Protein AF-A0A651HW19-F1 (afdb_monomer)

Nearest PDB structures (foldseek):
  4v73-assembly1_BX  TM=3.490E-01  e=2.621E+00  Escherichia coli K-12
  5x11-assembly4_G  TM=3.186E-01  e=3.413E+00  Bacillus spizizenii str. W23
  5x11-assembly4_H  TM=2.356E-01  e=1.764E+00  Bacillus spizizenii str. W23
  2lpu-assembly1_A  TM=3.464E-01  e=6.184E+00  Kluyveromyces marxianus
  6v47-assembly1_F  TM=2.326E-01  e=3.895E+00  Influenza A virus (A/duck/Memphis/546/1974(H11N9))

Sequence (111 aa):
MGILGAYLRCGILAHGFARVRCTDCGHSRLLAFSCKARRMAEVAVHLTDEVIPHLPVRQWVLSVPKRLRPFRHETPEVASAVLAIFLRALRLPFATLSSEPSRSLSGSGTR

Foldseek 3Di:
DDPVVLQVQFFDPVLDWDWDADPPPRDIDTTTHHSVRSVVVVVVCCCVPPNPDPDDDDDDDDDDPPVCVVVVVVDVVVVVVVVVVVVVVVVVVVVVVVPDPDPDPDDDDDD

Structure (mmCIF, N/CA/C/O backbone):
data_AF-A0A651HW19-F1
#
_entry.id   AF-A0A651HW19-F1
#
loop_
_atom_site.group_PDB
_atom_site.id
_atom_site.type_symbol
_atom_site.label_atom_id
_atom_site.label_alt_id
_atom_site.label_comp_id
_atom_site.label_asym_id
_atom_site.label_entity_id
_atom_site.label_seq_id
_atom_site.pdbx_PDB_ins_code
_atom_site.Cartn_x
_atom_site.Cartn_y
_atom_site.Cartn_z
_atom_site.occupancy
_atom_site.B_iso_or_equiv
_atom_site.auth_seq_id
_atom_site.auth_comp_id
_atom_site.auth_asym_id
_atom_site.auth_atom_id
_atom_site.pdbx_PDB_model_num
ATOM 1 N N . MET A 1 1 ? 17.665 2.013 20.243 1.00 54.81 1 MET A N 1
ATOM 2 C CA . MET A 1 1 ? 16.909 0.776 19.920 1.00 54.81 1 MET A CA 1
ATOM 3 C C . MET A 1 1 ? 17.325 0.300 18.533 1.00 54.81 1 MET A C 1
ATOM 5 O O . MET A 1 1 ? 17.050 1.003 17.572 1.00 54.81 1 MET A O 1
ATOM 9 N N . GLY A 1 2 ? 18.033 -0.826 18.421 1.00 68.50 2 GLY A N 1
ATOM 10 C CA . GLY A 1 2 ? 18.535 -1.331 17.133 1.00 68.50 2 GLY A CA 1
ATOM 11 C C . GLY A 1 2 ? 17.453 -1.945 16.230 1.00 68.50 2 GLY A C 1
ATOM 12 O O . GLY A 1 2 ? 16.324 -2.181 16.665 1.00 68.50 2 GLY A O 1
ATOM 13 N N . ILE A 1 3 ? 17.831 -2.249 14.982 1.00 66.94 3 ILE A N 1
ATOM 14 C CA . ILE A 1 3 ? 16.978 -2.842 13.929 1.00 66.94 3 ILE A CA 1
ATOM 15 C C . ILE A 1 3 ? 16.207 -4.084 14.417 1.00 66.94 3 ILE A C 1
ATOM 17 O O . ILE A 1 3 ? 15.022 -4.233 14.117 1.00 66.94 3 ILE A O 1
ATOM 21 N N . LEU A 1 4 ? 16.836 -4.934 15.236 1.00 67.69 4 LEU A N 1
ATOM 22 C CA . LEU A 1 4 ? 16.219 -6.157 15.759 1.00 67.69 4 LEU A CA 1
ATOM 23 C C . LEU A 1 4 ? 15.024 -5.874 16.686 1.00 67.69 4 LEU A C 1
ATOM 25 O O . LEU A 1 4 ? 13.980 -6.512 16.571 1.00 67.69 4 LEU A O 1
ATOM 29 N N . GLY A 1 5 ? 15.124 -4.859 17.548 1.00 70.62 5 GLY A N 1
ATOM 30 C CA . GLY A 1 5 ? 14.032 -4.487 18.453 1.00 70.62 5 GLY A CA 1
ATOM 31 C C . GLY A 1 5 ? 12.806 -3.948 17.711 1.00 70.62 5 GLY A C 1
ATOM 32 O O . GLY A 1 5 ? 11.679 -4.127 18.162 1.00 70.62 5 GLY A O 1
ATOM 33 N N . ALA A 1 6 ? 13.004 -3.320 16.548 1.00 71.31 6 ALA A N 1
ATOM 34 C CA . ALA A 1 6 ? 11.905 -2.880 15.695 1.00 71.31 6 ALA A CA 1
ATOM 35 C C . ALA A 1 6 ? 11.199 -4.054 14.999 1.00 71.31 6 ALA A C 1
ATOM 37 O O . ALA A 1 6 ? 9.987 -3.969 14.779 1.00 71.31 6 ALA A O 1
ATOM 38 N N . TYR A 1 7 ? 11.928 -5.128 14.679 1.00 71.94 7 TYR A N 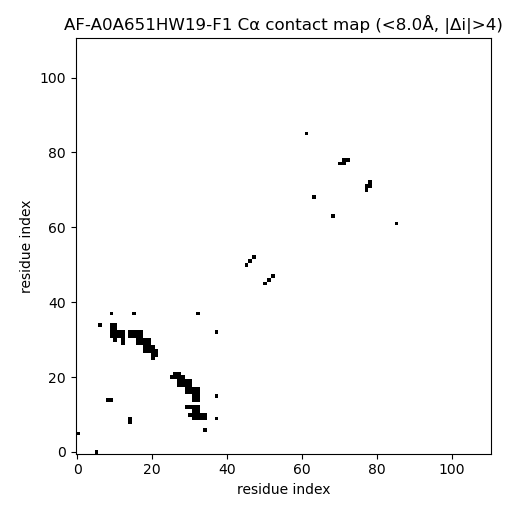1
ATOM 39 C CA . TYR A 1 7 ? 11.385 -6.341 14.066 1.00 71.94 7 TYR A CA 1
ATOM 40 C C . TYR A 1 7 ? 10.527 -7.143 15.050 1.00 71.94 7 TYR A C 1
ATOM 42 O O . TYR A 1 7 ? 9.415 -7.537 14.713 1.00 71.94 7 TYR A O 1
ATOM 50 N N . LEU A 1 8 ? 10.988 -7.283 16.298 1.00 79.38 8 LEU A N 1
ATOM 51 C CA . LEU A 1 8 ? 10.262 -7.996 17.362 1.00 79.38 8 LEU A CA 1
ATOM 52 C C . LEU A 1 8 ? 8.918 -7.352 17.734 1.00 79.38 8 LEU A C 1
ATOM 54 O O . LEU A 1 8 ? 8.051 -8.009 18.294 1.00 79.38 8 LEU A O 1
ATOM 58 N N . ARG A 1 9 ? 8.724 -6.069 17.407 1.00 82.50 9 ARG A N 1
ATOM 59 C CA . ARG A 1 9 ? 7.448 -5.367 17.610 1.00 82.50 9 ARG A CA 1
ATOM 60 C C . ARG A 1 9 ? 6.424 -5.613 16.498 1.00 82.50 9 ARG A C 1
ATOM 62 O O . ARG A 1 9 ? 5.270 -5.225 16.645 1.00 82.50 9 ARG A O 1
ATOM 69 N N . CYS A 1 10 ? 6.829 -6.175 15.362 1.00 88.12 10 CYS A N 1
ATOM 70 C CA . CYS A 1 10 ? 5.903 -6.518 14.286 1.00 88.12 10 CYS A CA 1
ATOM 71 C C . CYS A 1 10 ? 5.093 -7.763 14.672 1.00 88.12 10 CYS A C 1
ATOM 73 O O . CYS A 1 10 ? 5.615 -8.664 15.315 1.00 88.12 10 CYS A O 1
ATOM 75 N N . GLY A 1 11 ? 3.826 -7.841 14.264 1.00 87.62 11 GLY A N 1
ATOM 76 C CA . GLY A 1 11 ? 2.960 -8.983 14.582 1.00 87.62 11 GLY A CA 1
ATOM 77 C C . GLY A 1 11 ? 2.334 -8.951 15.983 1.00 87.62 11 GLY A C 1
ATOM 78 O O . GLY A 1 11 ? 1.532 -9.824 16.299 1.00 87.62 11 GLY A O 1
ATOM 79 N N . ILE A 1 12 ? 2.621 -7.927 16.793 1.00 90.19 12 ILE A N 1
ATOM 80 C CA . ILE A 1 12 ? 2.005 -7.716 18.108 1.00 90.19 12 ILE A CA 1
ATOM 81 C C . ILE A 1 12 ? 0.931 -6.629 17.994 1.00 90.19 12 ILE A C 1
ATOM 83 O O . ILE A 1 12 ? 1.218 -5.511 17.568 1.00 90.19 12 ILE A O 1
ATOM 87 N N . LEU A 1 13 ? -0.301 -6.933 18.418 1.00 89.44 13 LEU A N 1
ATOM 88 C CA . LEU A 1 13 ? -1.448 -6.012 18.329 1.00 89.44 13 LEU A CA 1
ATOM 89 C C . LEU A 1 13 ? -1.217 -4.680 19.066 1.00 89.44 13 LEU A C 1
ATOM 91 O O . LEU A 1 13 ? -1.669 -3.640 18.596 1.00 89.44 13 LEU A O 1
ATOM 95 N N . ALA A 1 14 ? -0.467 -4.691 20.172 1.00 89.56 14 ALA A N 1
ATOM 96 C CA . ALA A 1 14 ? -0.127 -3.492 20.946 1.00 89.56 14 ALA A CA 1
ATOM 97 C C . ALA A 1 14 ? 0.700 -2.454 20.160 1.00 89.56 14 ALA A C 1
ATOM 99 O O . ALA A 1 14 ? 0.796 -1.302 20.571 1.00 89.56 14 ALA A O 1
ATOM 100 N N . HIS A 1 15 ? 1.295 -2.843 19.028 1.00 86.69 15 HIS A N 1
ATOM 101 C CA . HIS A 1 15 ? 2.111 -1.971 18.180 1.00 86.69 15 HIS A CA 1
ATOM 102 C C . HIS A 1 15 ? 1.445 -1.642 16.834 1.00 86.69 15 HIS A C 1
ATOM 104 O O . HIS A 1 15 ? 2.119 -1.205 15.899 1.00 86.69 15 HIS A O 1
ATOM 110 N N . GLY A 1 16 ? 0.127 -1.839 16.741 1.00 88.31 16 GLY A N 1
ATOM 111 C CA . GLY A 1 16 ? -0.697 -1.464 15.593 1.00 88.31 16 GLY A CA 1
ATOM 112 C C . GLY A 1 16 ? -1.334 -2.659 14.884 1.00 88.31 16 GLY A C 1
ATOM 113 O O . GLY A 1 16 ? -0.750 -3.742 14.772 1.00 88.31 16 GLY A O 1
ATOM 114 N N . PHE A 1 17 ? -2.555 -2.455 14.389 1.00 93.19 17 PHE A N 1
ATOM 115 C CA . PHE A 1 17 ? -3.353 -3.494 13.747 1.00 93.19 17 PHE A CA 1
ATOM 116 C C . PHE A 1 17 ? -4.310 -2.933 12.687 1.00 93.19 17 PHE A C 1
ATOM 118 O O . PHE A 1 17 ? -4.763 -1.793 12.766 1.00 93.19 17 PHE A O 1
ATOM 125 N N . ALA A 1 18 ? -4.663 -3.772 11.711 1.00 90.50 18 ALA A N 1
ATOM 126 C CA . ALA A 1 18 ? -5.778 -3.552 10.799 1.00 90.50 18 ALA A CA 1
ATOM 127 C C . ALA A 1 18 ? -7.014 -4.301 11.306 1.00 90.50 18 ALA A C 1
ATOM 129 O O . ALA A 1 18 ? -6.928 -5.471 11.687 1.00 90.50 18 ALA A O 1
ATOM 130 N N . ARG A 1 19 ? -8.182 -3.657 11.258 1.00 93.00 19 ARG A N 1
ATOM 131 C CA . ARG A 1 19 ? -9.465 -4.333 11.473 1.00 93.00 19 ARG A CA 1
ATOM 132 C C . ARG A 1 19 ? -10.029 -4.766 10.127 1.00 93.00 19 ARG A C 1
ATOM 134 O O . ARG A 1 19 ? -10.372 -3.923 9.304 1.00 93.00 19 ARG A O 1
ATOM 141 N N . VAL A 1 20 ? -10.158 -6.072 9.925 1.00 92.75 20 VAL A N 1
ATOM 142 C CA . VAL A 1 20 ? -10.789 -6.645 8.732 1.00 92.75 20 VAL A CA 1
ATOM 143 C C . VAL A 1 20 ? -12.185 -7.108 9.107 1.00 92.75 20 VAL A C 1
ATOM 145 O O . VAL A 1 20 ? -12.358 -7.831 10.087 1.00 92.75 20 VAL A O 1
ATOM 148 N N . ARG A 1 21 ? -13.183 -6.676 8.338 1.00 95.12 21 ARG A N 1
ATOM 149 C CA . ARG A 1 21 ? -14.582 -7.071 8.501 1.00 95.12 21 ARG A CA 1
ATOM 150 C C . ARG A 1 21 ? -15.032 -7.787 7.236 1.00 95.12 21 ARG A C 1
ATOM 152 O O . ARG A 1 21 ? -14.849 -7.256 6.145 1.00 95.12 21 ARG A O 1
ATOM 159 N N . CYS A 1 22 ? -15.617 -8.970 7.387 1.00 93.38 22 CYS A N 1
ATOM 160 C CA . CYS A 1 22 ? -16.309 -9.627 6.283 1.00 93.38 22 CYS A CA 1
ATOM 161 C C . CYS A 1 22 ? -17.631 -8.895 6.014 1.00 93.38 22 CYS A C 1
ATOM 163 O O . CYS A 1 22 ? -18.386 -8.622 6.951 1.00 93.38 22 CYS A O 1
ATOM 165 N N . THR A 1 23 ? -17.902 -8.561 4.753 1.00 93.38 23 THR A N 1
ATOM 166 C CA . THR A 1 23 ? -19.149 -7.898 4.339 1.00 93.38 23 THR A CA 1
ATOM 167 C C . THR A 1 23 ? -20.355 -8.823 4.428 1.00 93.38 23 THR A C 1
ATOM 169 O O . THR A 1 23 ? -21.448 -8.344 4.701 1.00 93.38 23 THR A O 1
ATOM 172 N N . ASP A 1 24 ? -20.141 -10.131 4.280 1.00 94.31 24 ASP A N 1
ATOM 173 C CA . ASP A 1 24 ? -21.225 -11.105 4.144 1.00 94.31 24 ASP A CA 1
ATOM 174 C C . ASP A 1 24 ? -21.703 -11.625 5.508 1.00 94.31 24 ASP A C 1
ATOM 176 O O . ASP A 1 24 ? -22.901 -11.711 5.756 1.00 94.31 24 ASP A O 1
ATOM 180 N N . CYS A 1 25 ? -20.779 -11.928 6.431 1.00 93.12 25 CYS A N 1
ATOM 181 C CA . CYS A 1 25 ? -21.115 -12.453 7.764 1.00 93.12 25 CYS A CA 1
ATOM 182 C C . CYS A 1 25 ? -20.926 -11.445 8.910 1.00 93.12 25 CYS A C 1
ATOM 184 O O . CYS A 1 25 ? -21.203 -11.757 10.066 1.00 93.12 25 CYS A O 1
ATO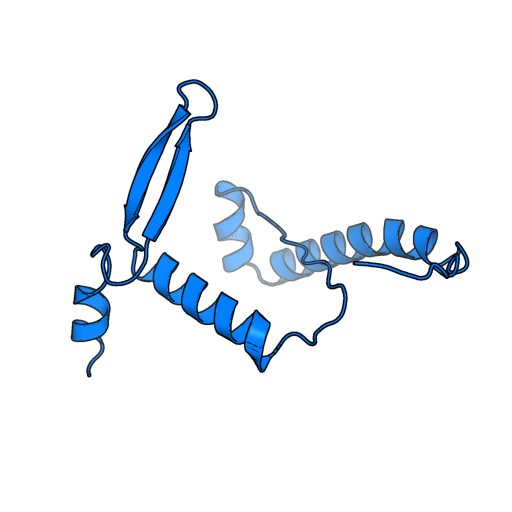M 186 N N . GLY A 1 26 ? -20.403 -10.245 8.632 1.00 90.75 26 GLY A N 1
ATOM 187 C CA . GLY A 1 26 ? -20.210 -9.182 9.627 1.00 90.75 26 GLY A CA 1
ATOM 188 C C . GLY A 1 26 ? -19.108 -9.432 10.666 1.00 90.75 26 GLY A C 1
ATOM 189 O O . GLY A 1 26 ? -18.794 -8.524 11.438 1.00 90.75 26 GLY A O 1
ATOM 190 N N . HIS A 1 27 ? -18.486 -10.614 10.679 1.00 94.50 27 HIS A N 1
ATOM 191 C CA . HIS A 1 27 ? -17.429 -10.950 11.627 1.00 94.50 27 HIS A CA 1
ATOM 192 C C . HIS A 1 27 ? -16.187 -10.076 11.408 1.00 94.50 27 HIS A C 1
ATOM 194 O O . HIS A 1 27 ? -15.726 -9.883 10.276 1.00 94.50 27 HIS A O 1
ATOM 200 N N . SER A 1 28 ? -15.632 -9.559 12.505 1.00 93.62 28 SER A N 1
ATOM 201 C CA . SER A 1 28 ? -14.440 -8.714 12.494 1.00 93.62 28 SER A CA 1
ATOM 202 C C . SER A 1 28 ? -13.260 -9.399 13.163 1.00 93.62 28 SER A C 1
ATOM 204 O O . SER A 1 28 ? -13.393 -9.922 14.268 1.00 93.62 28 SER A O 1
ATOM 206 N N . ARG A 1 29 ? -12.088 -9.323 12.532 1.00 92.50 29 ARG A N 1
ATOM 207 C CA . ARG A 1 29 ? -10.818 -9.796 13.091 1.00 92.50 29 ARG A CA 1
ATOM 208 C C . ARG A 1 29 ? -9.793 -8.672 13.118 1.00 92.50 29 ARG A C 1
ATOM 210 O O . ARG A 1 29 ? -9.786 -7.804 12.242 1.00 92.50 29 ARG A O 1
ATOM 217 N N . LEU A 1 30 ? -8.929 -8.704 14.127 1.00 94.19 30 LEU A N 1
ATOM 218 C CA . LEU A 1 30 ? -7.781 -7.810 14.231 1.00 94.19 30 LEU A CA 1
ATOM 219 C C . LEU A 1 30 ? -6.548 -8.526 13.687 1.00 94.19 30 LEU A C 1
ATOM 221 O O . LEU A 1 30 ? -6.242 -9.644 14.095 1.00 94.19 30 LEU A O 1
ATOM 225 N N . LEU A 1 31 ? -5.849 -7.879 12.762 1.00 92.69 31 LEU A N 1
ATOM 226 C CA . LEU A 1 31 ? -4.605 -8.364 12.181 1.00 92.69 31 LEU A CA 1
ATOM 227 C C . LEU A 1 31 ? -3.480 -7.431 12.603 1.00 92.69 31 LEU A C 1
ATOM 229 O O . LEU A 1 31 ? -3.473 -6.263 12.215 1.00 92.69 31 LEU A O 1
ATOM 233 N N . ALA A 1 32 ? -2.530 -7.934 13.387 1.00 93.25 32 ALA A N 1
ATOM 234 C CA . ALA A 1 32 ? -1.360 -7.153 13.763 1.00 93.25 32 ALA A CA 1
ATOM 235 C C . ALA A 1 32 ? -0.548 -6.751 12.525 1.00 93.25 32 ALA A C 1
ATOM 237 O O . ALA A 1 32 ? -0.446 -7.502 11.549 1.00 93.25 32 ALA A O 1
ATOM 238 N N . PHE A 1 33 ? 0.051 -5.562 12.557 1.00 91.19 33 PHE A N 1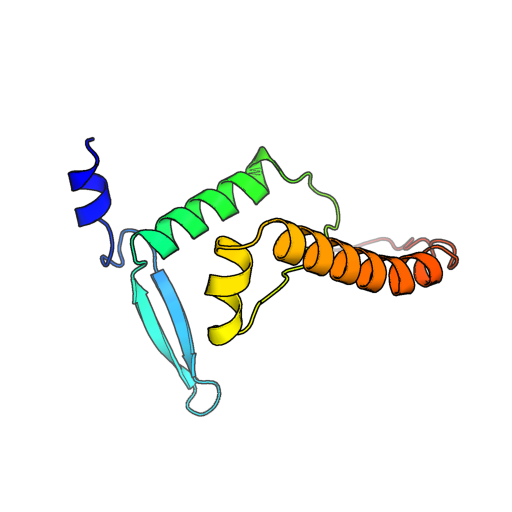
ATOM 239 C CA . PHE A 1 33 ? 0.858 -5.100 11.438 1.00 91.19 33 PHE A CA 1
ATOM 240 C C . PHE A 1 33 ? 2.140 -5.919 11.286 1.00 91.19 33 PHE A C 1
ATOM 242 O O . PHE A 1 33 ? 2.926 -6.086 12.219 1.00 91.19 33 PHE A O 1
ATOM 249 N N . SER A 1 34 ? 2.401 -6.367 10.059 1.00 89.75 34 SER A N 1
ATOM 250 C CA . SER A 1 34 ? 3.738 -6.807 9.662 1.00 89.75 34 SER A CA 1
ATOM 251 C C . SER A 1 34 ? 4.712 -5.625 9.674 1.00 89.75 34 SER A C 1
ATOM 253 O O . SER A 1 34 ? 4.293 -4.467 9.634 1.00 89.75 34 SER A O 1
ATOM 255 N N . CYS A 1 35 ? 6.021 -5.887 9.635 1.00 89.31 35 CYS A N 1
ATOM 256 C CA . CYS A 1 35 ? 7.008 -4.804 9.575 1.00 89.31 35 CYS A CA 1
ATOM 257 C C . CYS A 1 35 ? 6.805 -3.879 8.373 1.00 89.31 35 CYS A C 1
ATOM 259 O O . CYS A 1 35 ? 7.002 -2.670 8.473 1.00 89.31 35 CYS A O 1
ATOM 261 N N . LYS A 1 36 ? 6.348 -4.434 7.245 1.00 87.44 36 LYS A N 1
ATOM 262 C CA . LYS A 1 36 ? 6.009 -3.640 6.066 1.00 87.44 36 LYS A CA 1
ATOM 263 C C . LYS A 1 36 ? 4.767 -2.782 6.302 1.00 87.44 36 LYS A C 1
ATOM 265 O O . LYS A 1 36 ? 4.794 -1.602 5.978 1.00 87.44 36 LYS A O 1
ATOM 270 N N . ALA A 1 37 ? 3.706 -3.360 6.862 1.00 88.81 37 ALA A N 1
ATOM 271 C CA . ALA A 1 37 ? 2.468 -2.633 7.129 1.00 88.81 37 ALA A CA 1
ATOM 272 C C . ALA A 1 37 ? 2.677 -1.516 8.161 1.00 88.81 37 ALA A C 1
ATOM 274 O O . ALA A 1 37 ? 2.197 -0.408 7.949 1.00 88.81 37 ALA A O 1
ATOM 275 N N . ARG A 1 38 ? 3.465 -1.768 9.215 1.00 89.31 38 ARG A N 1
ATOM 276 C CA . ARG A 1 38 ? 3.789 -0.753 10.223 1.00 89.31 38 ARG A CA 1
ATOM 277 C C . ARG A 1 38 ? 4.567 0.408 9.612 1.00 89.31 38 ARG A C 1
ATOM 279 O O . ARG A 1 38 ? 4.157 1.547 9.773 1.00 89.31 38 ARG A O 1
ATOM 286 N N . ARG A 1 39 ? 5.610 0.120 8.824 1.00 88.88 39 ARG A N 1
ATOM 287 C CA . ARG A 1 39 ? 6.366 1.164 8.116 1.00 88.88 39 ARG A CA 1
ATOM 288 C C . ARG A 1 39 ? 5.479 1.970 7.164 1.00 88.88 39 ARG A C 1
ATOM 290 O O . ARG A 1 39 ? 5.642 3.175 7.052 1.00 88.88 39 ARG A O 1
ATOM 297 N N . MET A 1 40 ? 4.543 1.322 6.470 1.00 90.62 40 MET A N 1
ATOM 298 C CA . MET A 1 40 ? 3.587 2.029 5.611 1.00 90.62 40 MET A CA 1
ATOM 299 C C . MET A 1 40 ? 2.645 2.932 6.416 1.00 90.62 40 MET A C 1
ATOM 301 O O . MET A 1 40 ? 2.372 4.039 5.971 1.00 90.62 40 MET A O 1
ATOM 305 N N . ALA A 1 41 ? 2.177 2.482 7.583 1.00 89.06 41 ALA A N 1
ATOM 306 C CA . ALA A 1 41 ? 1.333 3.280 8.469 1.00 89.06 41 ALA A CA 1
ATOM 307 C C . ALA A 1 41 ? 2.092 4.480 9.060 1.00 89.06 41 ALA A C 1
ATOM 309 O O . ALA A 1 41 ? 1.577 5.590 9.027 1.00 89.06 41 ALA A O 1
ATOM 310 N N . GLU A 1 42 ? 3.331 4.277 9.518 1.00 89.75 42 GLU A N 1
ATOM 311 C CA . GLU A 1 42 ? 4.222 5.348 9.992 1.00 89.75 42 GLU A CA 1
ATOM 312 C C . GLU A 1 42 ? 4.440 6.410 8.898 1.00 89.75 42 GLU A C 1
ATOM 314 O O . GLU A 1 42 ? 4.290 7.602 9.150 1.00 89.75 42 GLU A O 1
ATOM 319 N N . VAL A 1 43 ? 4.715 5.984 7.658 1.00 91.06 43 VAL A N 1
ATOM 320 C CA . VAL A 1 43 ? 4.858 6.904 6.517 1.00 91.06 43 VAL A CA 1
ATOM 321 C C . VAL A 1 43 ? 3.547 7.623 6.207 1.00 91.06 4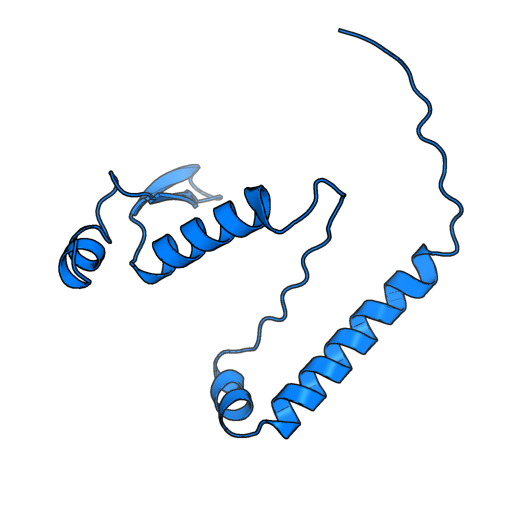3 VAL A C 1
ATOM 323 O O . VAL A 1 43 ? 3.579 8.803 5.886 1.00 91.06 43 VAL A O 1
ATOM 326 N N . ALA A 1 44 ? 2.402 6.944 6.288 1.00 89.44 44 ALA A N 1
ATOM 327 C CA . ALA A 1 44 ? 1.112 7.572 6.024 1.00 89.44 44 ALA A CA 1
ATOM 328 C C . ALA A 1 44 ? 0.816 8.710 7.012 1.00 89.44 44 ALA A C 1
ATOM 330 O O . ALA A 1 44 ? 0.392 9.769 6.567 1.00 89.44 44 ALA A O 1
ATOM 331 N N . VAL A 1 45 ? 1.102 8.511 8.304 1.00 90.19 45 VAL A N 1
ATOM 332 C CA . VAL A 1 45 ? 0.948 9.549 9.340 1.00 90.19 45 VAL A CA 1
ATOM 333 C C . VAL A 1 45 ? 1.881 10.728 9.074 1.00 90.19 45 VAL A C 1
ATOM 335 O O . VAL A 1 45 ? 1.434 11.866 9.019 1.00 90.19 45 VAL A O 1
ATOM 338 N N . HIS A 1 46 ? 3.163 10.468 8.807 1.00 92.25 46 HIS A N 1
ATOM 339 C CA . HIS A 1 46 ? 4.106 11.539 8.470 1.00 92.25 46 HIS A CA 1
ATOM 340 C C . HIS A 1 46 ? 3.663 12.321 7.222 1.00 92.25 46 HIS A C 1
ATOM 342 O O . HIS A 1 46 ? 3.746 13.547 7.173 1.00 92.25 46 HIS A O 1
ATOM 348 N N . LEU A 1 47 ? 3.133 11.622 6.214 1.00 91.25 47 LEU A N 1
ATOM 349 C CA . LEU A 1 47 ? 2.602 12.272 5.024 1.00 91.25 47 LEU A CA 1
ATOM 350 C C . LEU A 1 47 ? 1.400 13.163 5.342 1.00 91.25 47 LEU A C 1
ATOM 352 O O . LEU A 1 47 ? 1.339 14.257 4.798 1.00 91.25 47 LEU A O 1
ATOM 356 N N . THR A 1 48 ? 0.456 12.731 6.179 1.00 89.19 48 THR A N 1
ATOM 357 C CA . THR A 1 48 ? -0.741 13.530 6.493 1.00 89.19 48 THR A CA 1
ATOM 358 C C . THR A 1 48 ? -0.471 14.697 7.430 1.00 89.19 48 THR A C 1
ATOM 360 O O . THR A 1 48 ? -1.159 15.708 7.318 1.00 89.19 48 THR A O 1
ATOM 363 N N . ASP A 1 49 ? 0.504 14.559 8.326 1.00 91.12 49 ASP A N 1
ATOM 364 C CA . ASP A 1 49 ? 0.712 15.515 9.414 1.00 91.12 49 ASP A CA 1
ATOM 365 C C . ASP A 1 49 ? 1.801 16.544 9.078 1.00 91.12 49 ASP A C 1
ATOM 367 O O . ASP A 1 49 ? 1.718 17.690 9.513 1.00 91.12 49 ASP A O 1
ATOM 371 N N . GLU A 1 50 ? 2.812 16.155 8.291 1.00 92.75 50 GLU A N 1
ATOM 372 C CA . GLU A 1 50 ? 4.004 16.984 8.058 1.00 92.75 50 GLU A CA 1
ATOM 373 C C . GLU A 1 50 ? 4.248 17.340 6.584 1.00 92.75 50 GLU A C 1
ATOM 375 O O . GLU A 1 50 ? 4.866 18.365 6.302 1.00 92.75 50 GLU A O 1
ATOM 380 N N . VAL A 1 51 ? 3.795 16.518 5.627 1.00 93.50 51 VAL A N 1
ATOM 381 C CA . VAL A 1 51 ? 4.164 16.685 4.203 1.00 93.50 51 VAL A CA 1
ATOM 382 C C . VAL A 1 51 ? 3.015 17.201 3.341 1.00 93.50 51 VAL A C 1
ATOM 384 O O . VAL A 1 51 ? 3.217 18.056 2.478 1.00 93.50 51 VAL A O 1
ATOM 387 N N . ILE A 1 52 ? 1.812 16.656 3.515 1.00 88.69 52 ILE A N 1
ATOM 388 C CA . ILE A 1 52 ? 0.644 16.992 2.704 1.00 88.69 52 ILE A CA 1
ATOM 389 C C . ILE A 1 52 ? -0.069 18.179 3.362 1.00 88.69 52 ILE A C 1
ATOM 391 O O . ILE A 1 52 ? -0.534 18.055 4.493 1.00 88.69 52 ILE A O 1
ATOM 395 N N . PRO A 1 53 ? -0.210 19.323 2.670 1.00 86.88 53 PRO A N 1
ATOM 396 C CA . PRO A 1 53 ? -0.934 20.463 3.217 1.00 86.88 53 PRO A CA 1
ATOM 397 C C . PRO A 1 53 ? -2.424 20.136 3.387 1.00 86.88 53 PRO A C 1
ATOM 399 O O . PRO A 1 53 ? -2.976 19.321 2.645 1.00 86.88 53 PRO A O 1
ATOM 402 N N . HIS A 1 54 ? -3.099 20.824 4.313 1.00 88.12 54 HIS A N 1
ATOM 403 C CA . HIS A 1 54 ? -4.540 20.688 4.573 1.00 88.12 54 HIS A CA 1
ATOM 404 C C . HIS A 1 54 ? -5.413 21.287 3.449 1.00 88.12 54 HIS A C 1
ATOM 406 O O . HIS A 1 54 ? -6.194 22.213 3.656 1.00 88.12 54 HIS A O 1
ATOM 412 N N . LEU A 1 55 ? -5.272 20.756 2.237 1.00 88.19 55 LEU A N 1
ATOM 413 C CA . LEU A 1 55 ? -6.067 21.061 1.051 1.00 88.19 55 LEU A CA 1
ATOM 414 C C . LEU A 1 55 ? -6.714 19.759 0.545 1.00 88.19 55 LEU A C 1
ATOM 416 O O . LEU A 1 55 ? -6.132 18.688 0.735 1.00 88.19 55 LEU A O 1
ATOM 420 N N . PRO A 1 56 ? -7.884 19.798 -0.125 1.00 86.00 56 PRO A N 1
ATOM 421 C CA . PRO A 1 56 ? -8.437 18.620 -0.782 1.00 86.00 56 PRO A CA 1
ATOM 422 C C . PRO A 1 56 ? -7.456 18.043 -1.812 1.00 86.00 56 PRO A C 1
ATOM 424 O O . PRO A 1 56 ? -7.316 18.551 -2.924 1.00 86.00 56 PRO A O 1
ATOM 427 N N . VAL A 1 57 ? -6.773 16.960 -1.442 1.00 86.25 57 VAL A N 1
ATOM 428 C CA . VAL A 1 57 ? -5.867 16.224 -2.326 1.00 86.25 57 VAL A CA 1
ATOM 429 C C . VAL A 1 57 ? -6.543 14.973 -2.868 1.00 86.25 57 VAL A C 1
ATOM 431 O O . VAL A 1 57 ? -7.304 14.294 -2.178 1.00 86.25 57 VAL A O 1
ATOM 434 N N . ARG A 1 58 ? -6.231 14.628 -4.119 1.00 85.75 58 ARG A N 1
ATOM 435 C CA . ARG A 1 58 ? -6.646 13.363 -4.729 1.00 85.75 58 ARG A CA 1
ATOM 436 C C . ARG A 1 58 ? -5.426 12.487 -4.969 1.00 85.75 58 ARG A C 1
ATOM 438 O O . ARG A 1 58 ? -4.630 12.755 -5.866 1.00 85.75 58 ARG A O 1
ATOM 445 N N . GLN A 1 59 ? -5.300 11.421 -4.186 1.00 87.25 59 GLN A N 1
ATOM 446 C CA . GLN A 1 59 ? -4.244 10.432 -4.370 1.00 87.25 59 GLN A CA 1
ATOM 447 C C . GLN A 1 59 ? -4.612 9.459 -5.496 1.00 87.25 59 GLN A C 1
ATOM 449 O O . GLN A 1 59 ? -5.649 8.800 -5.447 1.00 87.25 59 GLN A O 1
ATOM 454 N N . TRP A 1 60 ? -3.732 9.330 -6.489 1.00 90.06 60 TRP A N 1
ATOM 455 C CA . TRP A 1 60 ? -3.859 8.343 -7.559 1.00 90.06 60 TRP A CA 1
ATOM 456 C C . TRP A 1 60 ? -2.842 7.222 -7.374 1.00 90.06 60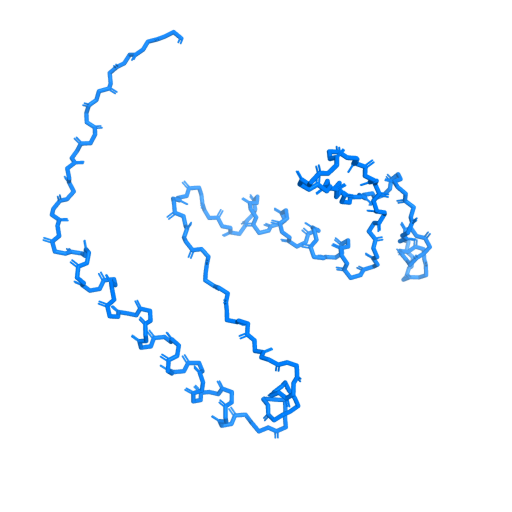 TRP A C 1
ATOM 458 O O . TRP A 1 60 ? -1.651 7.475 -7.197 1.00 90.06 60 TRP A O 1
ATOM 468 N N . VAL A 1 61 ? -3.304 5.974 -7.443 1.00 90.44 61 VAL A N 1
ATOM 469 C CA . VAL A 1 61 ? -2.448 4.793 -7.286 1.00 90.44 61 VAL A CA 1
ATOM 470 C C . VAL A 1 61 ? -2.481 3.966 -8.563 1.00 90.44 61 VAL A C 1
ATOM 472 O O . VAL A 1 61 ? -3.509 3.397 -8.924 1.00 90.44 61 VAL A O 1
ATOM 475 N N . LEU A 1 62 ? -1.330 3.851 -9.227 1.00 89.50 62 LEU A N 1
ATOM 476 C CA . LEU A 1 62 ? -1.150 2.922 -10.337 1.00 89.50 62 LEU A CA 1
ATOM 477 C C . LEU A 1 62 ? -0.814 1.527 -9.795 1.00 89.50 62 LEU A C 1
ATOM 479 O O . LEU A 1 62 ? 0.312 1.256 -9.366 1.00 89.50 62 LEU A O 1
ATOM 483 N N . SER A 1 63 ? -1.789 0.619 -9.838 1.00 88.06 63 SER A N 1
ATOM 484 C CA . SER A 1 63 ? -1.555 -0.792 -9.530 1.00 88.06 63 SER A CA 1
ATOM 485 C C . SER A 1 63 ? -1.161 -1.560 -10.795 1.00 88.06 63 SER A C 1
ATOM 487 O O . SER A 1 63 ? -1.809 -1.455 -11.832 1.00 88.06 63 SER A O 1
ATOM 489 N N . VAL A 1 64 ? -0.068 -2.326 -10.723 1.00 85.38 64 VAL A N 1
ATOM 490 C CA . VAL A 1 64 ? 0.418 -3.145 -11.846 1.00 85.38 64 VAL A CA 1
ATOM 491 C C . VAL A 1 64 ? 0.188 -4.630 -11.533 1.00 85.38 64 VAL A C 1
ATOM 493 O O . VAL A 1 64 ? 0.566 -5.075 -10.430 1.00 85.38 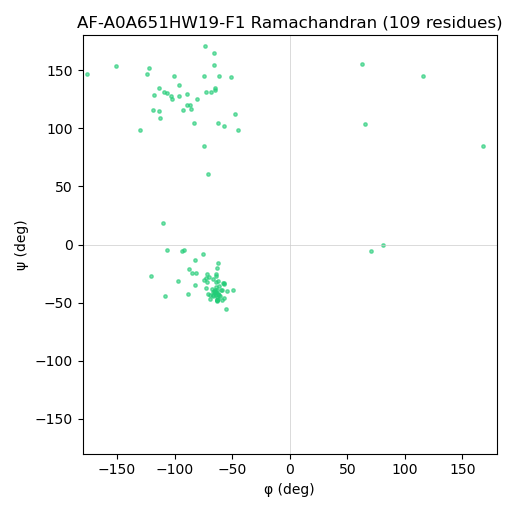64 VAL A O 1
ATOM 496 N N . PRO A 1 65 ? -0.401 -5.408 -12.470 1.00 86.31 65 PRO A N 1
ATOM 497 C CA . PRO A 1 65 ? -0.598 -6.848 -12.322 1.0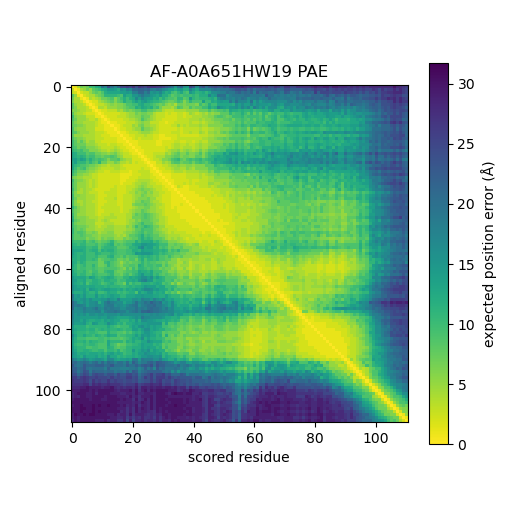0 86.31 65 PRO A CA 1
ATOM 498 C C . PRO A 1 65 ? 0.691 -7.565 -11.928 1.00 86.31 65 PRO A C 1
ATOM 500 O O . PRO A 1 65 ? 1.775 -7.208 -12.387 1.00 86.31 65 PRO A O 1
ATOM 503 N N . LYS A 1 66 ? 0.591 -8.601 -11.085 1.00 84.19 66 LYS A N 1
ATOM 504 C CA . LYS A 1 66 ? 1.762 -9.270 -10.488 1.00 84.19 66 LYS A CA 1
ATOM 505 C C . LYS A 1 66 ? 2.774 -9.754 -11.537 1.00 84.19 66 LYS A C 1
ATOM 507 O O . LYS A 1 66 ? 3.966 -9.560 -11.326 1.00 84.19 66 LYS A O 1
ATOM 512 N N . ARG A 1 67 ? 2.294 -10.292 -12.667 1.00 84.19 67 ARG A N 1
ATOM 513 C CA . ARG A 1 67 ? 3.118 -10.772 -13.794 1.00 84.19 67 ARG A CA 1
ATOM 514 C C . ARG A 1 67 ? 3.918 -9.673 -14.495 1.00 84.19 67 ARG A C 1
ATOM 516 O O . ARG A 1 67 ? 4.966 -9.960 -15.046 1.00 84.19 67 ARG A O 1
ATOM 523 N N . LEU A 1 68 ? 3.444 -8.428 -14.454 1.00 79.81 68 LEU A N 1
ATOM 524 C CA . LEU A 1 68 ? 4.072 -7.297 -15.144 1.00 79.81 68 LEU A CA 1
ATOM 525 C C . LEU A 1 68 ? 5.049 -6.511 -14.255 1.00 79.81 68 LEU A C 1
ATOM 527 O O . LEU A 1 68 ? 5.720 -5.596 -14.719 1.00 79.81 68 LEU A O 1
ATOM 531 N N . ARG A 1 69 ? 5.140 -6.846 -12.962 1.00 84.62 69 ARG A N 1
ATOM 532 C CA . ARG A 1 69 ? 6.047 -6.157 -12.030 1.00 84.62 69 ARG A CA 1
ATOM 533 C C . ARG A 1 69 ? 7.541 -6.389 -12.315 1.00 84.62 69 ARG A C 1
ATOM 535 O O . ARG A 1 69 ? 8.262 -5.408 -12.156 1.00 84.62 69 ARG A O 1
ATOM 542 N N . PRO A 1 70 ? 8.005 -7.592 -12.721 1.00 80.25 70 PRO A N 1
ATOM 543 C CA . PRO A 1 70 ? 9.416 -7.822 -13.053 1.00 80.25 70 PRO A CA 1
ATOM 544 C C . PRO A 1 70 ? 9.872 -6.974 -14.243 1.00 80.25 70 PRO A C 1
ATOM 546 O O . PRO A 1 70 ? 10.827 -6.222 -14.118 1.00 80.25 70 PRO A O 1
ATOM 549 N N . PHE A 1 71 ? 9.085 -6.948 -15.323 1.00 73.38 71 PHE A N 1
ATOM 550 C CA . PHE A 1 71 ? 9.371 -6.146 -16.521 1.00 73.38 71 PHE A CA 1
ATOM 551 C C . PHE A 1 71 ? 9.530 -4.646 -16.232 1.00 73.38 71 PHE A C 1
ATOM 553 O O . PHE A 1 71 ? 10.337 -3.966 -16.853 1.00 73.38 71 PHE A O 1
ATOM 560 N N . ARG A 1 72 ? 8.791 -4.115 -15.251 1.00 63.12 72 ARG A N 1
ATOM 561 C CA . ARG A 1 72 ? 8.944 -2.719 -14.815 1.00 63.12 72 ARG A CA 1
ATOM 562 C C . ARG A 1 72 ? 10.228 -2.479 -14.013 1.00 63.12 72 ARG A C 1
ATOM 564 O O . ARG A 1 72 ? 10.705 -1.354 -13.959 1.00 63.12 72 ARG A O 1
ATOM 571 N N . HIS A 1 73 ? 10.714 -3.495 -13.309 1.00 70.75 73 HIS A N 1
ATOM 572 C CA . HIS A 1 73 ? 11.933 -3.411 -12.508 1.00 70.75 73 HIS A CA 1
ATOM 573 C C . HIS A 1 73 ? 13.186 -3.601 -13.371 1.00 70.75 73 HIS A C 1
ATOM 575 O O . HIS A 1 73 ? 14.209 -2.983 -13.109 1.00 70.75 73 HIS A O 1
ATOM 581 N N . GLU A 1 74 ? 13.090 -4.445 -14.394 1.00 74.06 74 GLU A N 1
ATOM 582 C CA . GLU A 1 74 ? 14.197 -4.812 -15.280 1.00 74.06 74 GLU A CA 1
ATOM 583 C C . GLU A 1 74 ? 14.397 -3.815 -16.429 1.00 74.06 74 GLU A C 1
ATOM 585 O O . GLU A 1 74 ? 15.506 -3.701 -16.940 1.00 74.06 74 GLU A O 1
ATOM 590 N N . THR A 1 75 ? 13.356 -3.069 -16.823 1.00 77.25 75 THR A N 1
ATOM 591 C CA . THR A 1 75 ? 13.406 -2.155 -17.976 1.00 77.25 75 THR A CA 1
ATOM 592 C C . THR A 1 75 ? 12.880 -0.757 -17.603 1.00 77.25 75 THR A C 1
ATOM 594 O O . THR A 1 75 ? 11.659 -0.539 -17.559 1.00 77.25 75 THR A O 1
ATOM 597 N N . PRO A 1 76 ? 13.761 0.219 -17.308 1.00 79.31 76 PRO A N 1
ATOM 598 C CA . PRO A 1 76 ? 13.359 1.562 -16.875 1.00 79.31 76 PRO A CA 1
ATOM 599 C C . PRO A 1 76 ? 12.570 2.340 -17.944 1.00 79.31 76 PRO A C 1
ATOM 601 O O . PRO A 1 76 ? 11.730 3.184 -17.612 1.00 79.31 76 PRO A O 1
ATOM 604 N N . GLU A 1 77 ? 12.760 2.021 -19.223 1.00 84.00 77 GLU A N 1
ATOM 605 C CA . GLU A 1 77 ? 12.024 2.600 -20.349 1.00 84.00 77 GLU A CA 1
ATOM 606 C C . GLU A 1 77 ? 10.540 2.224 -20.280 1.00 84.00 77 GLU A C 1
ATOM 608 O O . GLU A 1 77 ? 9.665 3.074 -20.451 1.00 84.00 77 GLU A O 1
ATOM 613 N N . VAL A 1 78 ? 10.241 0.965 -19.942 1.00 84.12 78 VAL A N 1
ATOM 614 C CA . VAL A 1 78 ? 8.865 0.472 -19.782 1.00 84.12 78 VAL A CA 1
ATOM 615 C C . VAL A 1 78 ? 8.194 1.149 -18.590 1.00 84.12 78 VAL A C 1
ATOM 617 O O . VAL A 1 78 ? 7.037 1.560 -18.683 1.00 84.12 78 VAL A O 1
ATOM 620 N N . ALA A 1 79 ? 8.913 1.327 -17.478 1.00 84.56 79 ALA A N 1
ATOM 621 C CA . ALA A 1 79 ? 8.396 2.051 -16.318 1.00 84.56 79 ALA A CA 1
ATOM 622 C C . ALA A 1 79 ? 8.032 3.504 -16.665 1.00 84.56 79 ALA A C 1
ATOM 624 O O . ALA A 1 79 ? 6.948 3.976 -16.308 1.00 84.56 79 ALA A O 1
ATOM 625 N N . SER A 1 80 ? 8.909 4.176 -17.410 1.00 87.12 80 SER A N 1
ATOM 626 C CA . SER A 1 80 ? 8.722 5.557 -17.857 1.00 87.12 80 SER A CA 1
ATOM 627 C C . SER A 1 80 ? 7.560 5.684 -18.845 1.00 87.12 80 SER A C 1
ATOM 629 O O . SER A 1 80 ? 6.714 6.566 -18.696 1.00 87.12 80 SER A O 1
ATOM 631 N N . ALA A 1 81 ? 7.450 4.764 -19.807 1.00 88.19 81 ALA A N 1
ATOM 632 C CA . ALA A 1 81 ? 6.359 4.734 -20.777 1.00 88.19 81 ALA A CA 1
ATOM 633 C C . ALA A 1 81 ? 4.996 4.505 -20.105 1.00 88.19 81 ALA A C 1
ATOM 635 O O . ALA A 1 81 ? 4.032 5.223 -20.385 1.00 88.19 81 ALA A O 1
ATOM 636 N N . VAL A 1 82 ? 4.916 3.554 -19.169 1.00 88.81 82 VAL A N 1
ATOM 637 C CA . VAL A 1 82 ? 3.695 3.288 -18.394 1.00 88.81 82 VAL A CA 1
ATOM 638 C C . VAL A 1 82 ? 3.307 4.507 -17.555 1.00 88.81 82 VAL A C 1
ATOM 640 O O . VAL A 1 82 ? 2.133 4.881 -17.535 1.00 88.81 82 VAL A O 1
ATOM 643 N N . LEU A 1 83 ? 4.273 5.168 -16.907 1.00 88.56 83 LEU A N 1
ATOM 644 C CA . LEU A 1 83 ? 4.023 6.408 -16.172 1.00 88.56 83 LEU A CA 1
ATOM 645 C C . LEU A 1 83 ? 3.505 7.516 -17.101 1.00 88.56 83 LEU A C 1
ATOM 647 O O . LEU A 1 83 ? 2.531 8.187 -16.766 1.00 88.56 83 LEU A O 1
ATOM 651 N N . ALA A 1 84 ? 4.094 7.683 -18.285 1.00 91.00 84 ALA A N 1
ATOM 652 C CA . ALA A 1 84 ? 3.657 8.679 -19.260 1.00 91.00 84 ALA A CA 1
ATOM 653 C C . ALA A 1 84 ? 2.231 8.415 -19.773 1.00 91.00 84 ALA A C 1
ATOM 655 O O . ALA A 1 84 ? 1.451 9.352 -19.952 1.00 91.00 84 ALA A O 1
ATOM 656 N N . ILE A 1 85 ? 1.862 7.151 -20.001 1.00 90.81 85 ILE A N 1
ATOM 657 C CA . ILE A 1 85 ? 0.486 6.761 -20.348 1.00 90.81 85 ILE A CA 1
ATOM 658 C C . ILE A 1 85 ? -0.462 7.092 -19.194 1.00 90.81 85 ILE A C 1
ATOM 660 O O . ILE A 1 85 ? -1.486 7.735 -19.415 1.00 90.81 85 ILE A O 1
ATOM 664 N N . PHE A 1 86 ? -0.103 6.715 -17.966 1.00 90.31 86 PHE A N 1
ATOM 665 C CA . PHE A 1 86 ? -0.911 6.984 -16.781 1.00 90.31 86 PHE A CA 1
ATOM 666 C C . PHE A 1 86 ? -1.149 8.486 -16.574 1.00 90.31 86 PHE A C 1
ATOM 668 O O . PHE A 1 86 ? -2.288 8.915 -16.421 1.00 90.31 86 PHE A O 1
ATOM 675 N N . LEU A 1 87 ? -0.099 9.308 -16.662 1.00 90.31 87 LEU A N 1
ATOM 676 C CA . LEU A 1 87 ? -0.212 10.763 -16.533 1.00 90.31 87 LEU A CA 1
ATOM 677 C C . LEU A 1 87 ? -1.054 11.388 -17.652 1.00 90.31 87 LEU A C 1
ATOM 679 O O . LEU A 1 87 ? -1.808 12.322 -17.389 1.00 90.31 87 LEU A O 1
ATOM 683 N N . ARG A 1 88 ? -0.964 10.882 -18.889 1.00 89.88 88 ARG A N 1
ATOM 684 C CA . ARG A 1 88 ? -1.854 11.316 -19.980 1.00 89.88 88 ARG A CA 1
ATOM 685 C C . ARG A 1 88 ? -3.311 10.974 -19.679 1.00 89.88 88 ARG A C 1
ATOM 687 O O . ARG A 1 88 ? -4.156 11.855 -19.779 1.00 89.88 88 ARG A O 1
ATOM 694 N N . ALA A 1 89 ? -3.586 9.744 -19.251 1.00 88.50 89 ALA A N 1
ATOM 695 C CA . ALA A 1 89 ? -4.934 9.303 -18.900 1.00 88.50 89 ALA A CA 1
ATOM 696 C C . ALA A 1 89 ? -5.533 10.108 -17.738 1.00 88.50 89 ALA A C 1
ATOM 698 O O . ALA A 1 89 ? -6.724 10.392 -17.757 1.00 88.50 89 ALA A O 1
ATOM 699 N N . LEU A 1 90 ? -4.714 10.518 -16.762 1.00 87.94 90 LEU A N 1
ATOM 700 C CA . LEU A 1 90 ? -5.157 11.391 -15.676 1.00 87.94 90 LEU A CA 1
ATOM 701 C C . LEU A 1 90 ? -5.464 12.810 -16.160 1.00 87.94 90 LEU A C 1
ATOM 703 O O . LEU A 1 90 ? -6.474 13.374 -15.761 1.00 87.94 90 LEU A O 1
ATOM 707 N N . ARG A 1 91 ? -4.626 13.399 -17.021 1.00 84.38 91 ARG A N 1
ATOM 708 C CA . ARG A 1 91 ? -4.811 14.789 -17.478 1.00 84.38 91 ARG A CA 1
ATOM 709 C C . ARG A 1 91 ? -6.091 15.005 -18.287 1.00 84.38 91 ARG A C 1
ATOM 711 O O . ARG A 1 91 ? -6.661 16.086 -18.192 1.00 84.38 91 ARG A O 1
ATOM 718 N N . LEU A 1 92 ? -6.546 14.002 -19.041 1.00 75.75 92 LEU A N 1
ATOM 719 C CA . LEU A 1 92 ? -7.747 14.093 -19.883 1.00 75.75 92 LEU A CA 1
ATOM 720 C C . LEU A 1 92 ? -9.012 14.521 -19.099 1.00 75.75 92 LEU A C 1
ATOM 722 O O . LEU A 1 92 ? -9.590 15.543 -19.455 1.00 75.75 92 LEU A O 1
ATOM 726 N N . PRO A 1 93 ? -9.422 13.836 -18.013 1.00 69.81 93 PRO A N 1
ATOM 727 C CA . PRO A 1 93 ? -10.578 14.245 -17.213 1.00 69.81 93 PRO A CA 1
ATOM 728 C C . PRO A 1 93 ? -10.351 15.511 -16.369 1.00 69.81 93 PRO A C 1
ATOM 730 O O . PRO A 1 93 ? -11.313 16.200 -16.040 1.00 69.81 93 PRO A O 1
ATOM 733 N N . PHE A 1 94 ? -9.111 15.856 -15.999 1.00 67.31 94 PHE A N 1
ATOM 734 C CA . PHE A 1 94 ? -8.854 17.105 -15.263 1.00 67.31 94 PHE A CA 1
ATOM 735 C C . PHE A 1 94 ? -9.004 18.346 -16.145 1.00 67.31 94 PHE A C 1
ATOM 737 O O . PHE A 1 94 ? -9.540 19.345 -15.676 1.00 67.31 94 PHE A O 1
ATOM 744 N N . ALA A 1 95 ? -8.593 18.272 -17.415 1.00 62.38 95 ALA A N 1
ATOM 745 C CA . ALA A 1 95 ? -8.747 19.374 -18.364 1.00 62.38 95 ALA A CA 1
ATOM 746 C C . ALA A 1 95 ? -10.223 19.734 -18.616 1.00 62.38 95 ALA A C 1
ATOM 748 O O . ALA A 1 95 ? -10.543 20.898 -18.840 1.00 62.38 95 ALA A O 1
ATOM 749 N N . THR A 1 96 ? -11.128 18.753 -18.539 1.00 58.75 96 THR A N 1
ATOM 750 C CA . THR A 1 96 ? -12.573 18.961 -18.720 1.00 58.75 96 THR A CA 1
ATOM 751 C C . THR A 1 96 ? -13.281 19.476 -17.465 1.00 58.75 96 THR A C 1
ATOM 753 O O . THR A 1 96 ? -14.326 20.102 -17.579 1.00 58.75 96 THR A O 1
ATOM 756 N N . LEU A 1 97 ? -12.732 19.231 -16.268 1.00 58.44 97 LEU A N 1
ATOM 757 C CA . LEU A 1 97 ? -13.307 19.695 -14.994 1.00 58.44 97 LEU A CA 1
ATOM 758 C C . LEU A 1 97 ? -12.837 21.105 -14.604 1.00 58.44 97 LEU A C 1
ATOM 760 O O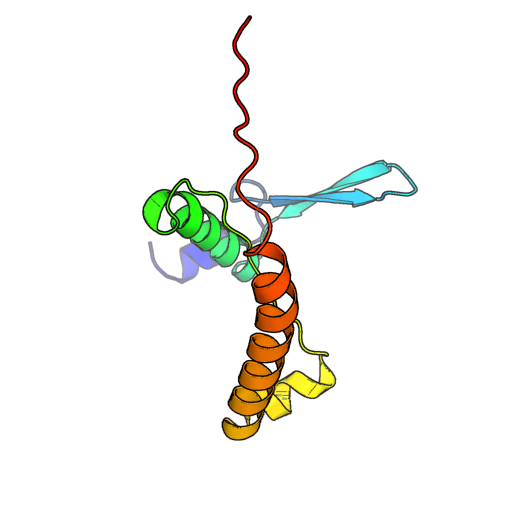 . LEU A 1 97 ? -13.501 21.775 -13.822 1.00 58.44 97 LEU A O 1
ATOM 764 N N . SER A 1 98 ? -11.711 21.582 -15.146 1.00 57.19 98 SER A N 1
ATOM 765 C CA . SER A 1 98 ? -11.226 22.950 -14.912 1.00 57.19 98 SER A CA 1
ATOM 766 C C . SER A 1 98 ? -11.994 24.034 -15.681 1.00 57.19 98 SER A C 1
ATOM 768 O O . SER A 1 98 ? -11.744 25.213 -15.450 1.00 57.19 98 SER A O 1
ATOM 770 N N . SER A 1 99 ? -12.903 23.669 -16.595 1.00 51.97 99 SER A N 1
ATOM 771 C CA . SER A 1 99 ? -13.760 24.619 -17.322 1.00 51.97 99 SER A CA 1
ATOM 772 C C . SER A 1 99 ? -15.115 24.882 -16.653 1.00 51.97 99 SER A C 1
ATOM 774 O O . SER A 1 99 ? -15.853 25.743 -17.127 1.00 51.97 99 SER A O 1
ATOM 776 N N . GLU A 1 100 ? -15.459 24.186 -15.563 1.00 47.22 100 GLU A N 1
ATOM 777 C CA . GLU A 1 100 ? -16.614 24.545 -14.732 1.00 47.22 100 GLU A CA 1
ATOM 778 C C . GLU A 1 100 ? -16.193 25.599 -13.694 1.00 47.22 100 GLU A C 1
ATOM 780 O O . GLU A 1 100 ? -15.340 25.320 -12.846 1.00 47.22 100 GLU A O 1
ATOM 785 N N . PRO A 1 101 ? -16.753 26.824 -13.735 1.00 45.00 101 PRO A N 1
ATOM 786 C CA . PRO A 1 101 ? -16.419 27.845 -12.760 1.00 45.00 101 PRO A CA 1
ATOM 787 C C . PRO A 1 101 ? -16.900 27.393 -11.383 1.00 45.00 101 PRO A C 1
ATOM 789 O O . PRO A 1 101 ? -18.034 26.942 -11.211 1.00 45.00 101 PRO A O 1
ATOM 792 N N . SER A 1 102 ? -16.013 27.530 -10.400 1.00 50.38 102 SER A N 1
ATOM 793 C CA . SER A 1 102 ? -16.246 27.272 -8.984 1.00 50.38 102 SER A CA 1
ATOM 794 C C . SER A 1 102 ? -17.577 27.871 -8.516 1.00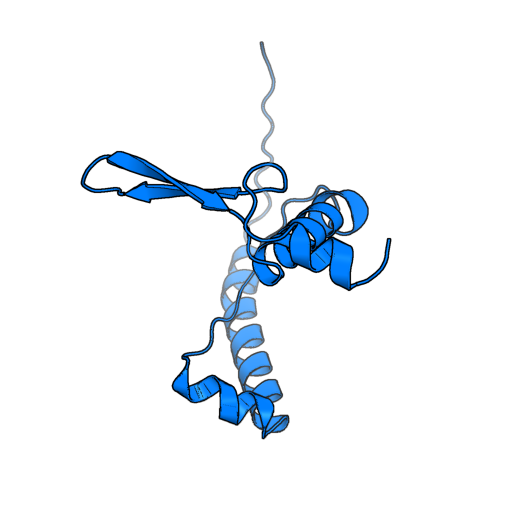 50.38 102 SER A C 1
ATOM 796 O O . SER A 1 102 ? -17.658 29.061 -8.208 1.00 50.38 102 SER A O 1
ATOM 798 N N . ARG A 1 103 ? -18.629 27.046 -8.436 1.00 43.34 103 ARG A N 1
ATOM 799 C CA . ARG A 1 103 ? -19.835 27.374 -7.672 1.00 43.34 103 ARG A CA 1
ATOM 800 C C . ARG A 1 103 ? -19.410 27.517 -6.216 1.00 43.34 103 ARG A C 1
ATOM 802 O O . ARG A 1 103 ? -19.114 26.535 -5.541 1.00 43.34 103 ARG A O 1
ATOM 809 N N . SER A 1 104 ? -19.344 28.764 -5.771 1.00 44.62 104 SER A N 1
ATOM 810 C CA . SER A 1 104 ? -19.188 29.163 -4.381 1.00 44.62 104 SER A CA 1
ATOM 811 C C . SER A 1 104 ? -20.178 28.392 -3.505 1.00 44.62 104 SER A C 1
ATOM 813 O O . SER A 1 104 ? -21.385 28.625 -3.590 1.00 44.62 104 SER A O 1
ATOM 815 N N . LEU A 1 105 ? -19.689 27.504 -2.636 1.00 50.56 105 LEU A N 1
ATOM 816 C CA . LEU A 1 105 ? -20.454 27.116 -1.454 1.00 50.56 105 LEU A CA 1
ATOM 817 C C . LEU A 1 105 ? -20.390 28.283 -0.463 1.00 50.56 105 LEU A C 1
ATOM 819 O O . LEU A 1 105 ? -19.536 28.338 0.417 1.00 50.56 105 LEU A O 1
ATOM 823 N N . SER A 1 106 ? -21.292 29.242 -0.648 1.00 45.84 106 SER A N 1
ATOM 824 C CA . SER A 1 106 ? -21.764 30.111 0.423 1.00 45.84 106 SER A CA 1
ATOM 825 C C . SER A 1 106 ? -22.925 29.412 1.136 1.00 45.84 106 SER A C 1
ATOM 827 O O . SER A 1 106 ? -23.945 29.129 0.510 1.00 45.84 106 SER A O 1
ATOM 829 N N . GLY A 1 107 ? -22.772 29.157 2.433 1.00 39.69 107 GLY A N 1
ATOM 830 C CA . GLY A 1 107 ? -23.838 28.716 3.340 1.00 39.69 107 GLY A CA 1
ATOM 831 C C . GLY A 1 107 ? -23.221 28.237 4.659 1.00 39.69 107 GLY A C 1
ATOM 832 O O . GLY A 1 107 ? -22.706 27.131 4.713 1.00 39.69 107 GLY A O 1
ATOM 833 N N . SER A 1 108 ? -22.932 29.106 5.634 1.00 45.50 108 SER A N 1
ATOM 834 C CA . SER A 1 108 ? -23.846 29.697 6.634 1.00 45.50 108 SER A CA 1
ATOM 835 C C . SER A 1 108 ? -24.440 28.683 7.631 1.00 45.50 108 SER A C 1
ATOM 837 O O . SER A 1 108 ? -25.409 28.023 7.278 1.00 45.50 108 SER A O 1
ATOM 839 N N . GLY A 1 109 ? -23.916 28.669 8.874 1.00 41.97 109 GLY A N 1
ATOM 840 C CA . GLY A 1 109 ? -24.576 28.224 10.128 1.00 41.97 109 GLY A CA 1
ATOM 841 C C . GLY A 1 109 ? -24.994 26.741 10.206 1.00 41.97 109 GLY A C 1
ATOM 842 O O . GLY A 1 109 ? -25.254 26.107 9.205 1.00 41.97 109 GLY A O 1
ATOM 843 N N . THR A 1 110 ? -25.155 26.066 11.342 1.00 44.44 110 THR A N 1
ATOM 844 C CA . THR A 1 110 ? -25.187 26.426 12.764 1.00 44.44 110 THR A CA 1
ATOM 845 C C . THR A 1 110 ? -25.319 25.102 13.542 1.00 44.44 110 THR A C 1
ATOM 847 O O . THR A 1 110 ? -26.084 24.252 13.094 1.00 44.44 110 THR A O 1
ATOM 850 N N . ARG A 1 111 ? -24.708 25.040 14.737 1.00 40.06 111 ARG A N 1
ATOM 851 C CA . ARG A 1 111 ? -24.856 24.047 15.833 1.00 40.06 111 ARG A CA 1
ATOM 852 C C . ARG A 1 111 ? -24.190 22.684 15.683 1.00 40.06 111 ARG A C 1
ATOM 854 O O . ARG A 1 111 ? -24.502 21.947 14.730 1.00 40.06 111 ARG A O 1
#

Mean predicted aligned error: 11.86 Å

Secondary structure (DSSP, 8-state):
--HHHHHHTTT-GGG-EEEEE-TTT--EEEEEPPHHHHHHHHHHHHIIIIIS-SS----------GGGHHHHHH-HHHHHHHHHHHHHHHHHHHHHHTTS-----------

Radius of gyration: 20.92 Å; Cα contacts (8 Å, |Δi|>4): 57; chains: 1; bounding box: 44×43×42 Å

pLDDT: mean 80.14, std 15.54, range [39.69, 95.12]

Solvent-accessible surface area (backbone atoms only — not comparable to full-atom values): 7103 Å² total; per-residue (Å²): 135,57,75,66,62,61,54,72,46,34,60,37,60,96,69,39,61,48,80,48,64,44,88,86,79,64,53,70,48,80,42,40,26,45,62,67,52,42,54,52,50,55,50,50,50,48,38,62,75,75,66,49,70,102,58,99,75,83,89,83,82,91,83,72,60,77,86,55,49,59,57,40,73,78,32,66,66,55,40,51,52,53,50,53,51,50,54,50,63,56,46,57,64,51,64,66,55,71,73,58,78,83,77,76,87,79,80,80,89,83,137